Protein AF-A0A821QR97-F1 (afdb_monomer_lite)

Structure (mmCIF, N/CA/C/O backbone):
data_AF-A0A821QR97-F1
#
_entry.id   AF-A0A821QR97-F1
#
loop_
_atom_site.group_PDB
_atom_site.id
_atom_site.type_symbol
_atom_site.label_atom_id
_atom_site.label_alt_id
_atom_site.label_comp_id
_atom_site.label_asym_id
_atom_site.label_entity_id
_atom_site.label_seq_id
_atom_site.pdbx_PDB_ins_code
_atom_site.Cartn_x
_atom_site.Cartn_y
_atom_site.Cartn_z
_atom_site.occupancy
_atom_site.B_iso_or_equiv
_atom_site.auth_seq_id
_atom_site.auth_comp_id
_atom_site.auth_asym_id
_atom_site.auth_atom_id
_atom_site.pdbx_PDB_model_num
ATOM 1 N N . HIS A 1 1 ? -19.360 14.942 6.213 1.00 71.75 1 HIS A N 1
ATOM 2 C CA . HIS A 1 1 ? -18.805 13.680 5.671 1.00 71.75 1 HIS A CA 1
ATOM 3 C C . HIS A 1 1 ? -19.145 12.556 6.652 1.00 71.75 1 HIS A C 1
ATOM 5 O O . HIS A 1 1 ? -19.203 12.840 7.837 1.00 71.75 1 HIS A O 1
ATOM 11 N N . CYS A 1 2 ? -19.375 11.301 6.236 1.00 85.69 2 CYS A N 1
ATOM 12 C CA . CYS A 1 2 ? -19.723 10.219 7.185 1.00 85.69 2 CYS A CA 1
ATOM 13 C C . CYS A 1 2 ? -18.686 10.010 8.307 1.00 85.69 2 CYS A C 1
ATOM 15 O O . CYS A 1 2 ? -19.045 9.544 9.380 1.00 85.69 2 CYS A O 1
ATOM 17 N N . LEU A 1 3 ? -17.425 10.392 8.076 1.00 87.19 3 LEU A N 1
ATOM 18 C CA . LEU A 1 3 ? -16.362 10.366 9.087 1.00 87.19 3 LEU A CA 1
ATOM 19 C C . LEU A 1 3 ? -16.604 11.332 10.255 1.00 87.19 3 LEU A C 1
ATOM 21 O O . LEU A 1 3 ? -16.135 11.064 11.351 1.00 87.19 3 LEU A O 1
ATOM 25 N N . ASP A 1 4 ? -17.354 12.416 1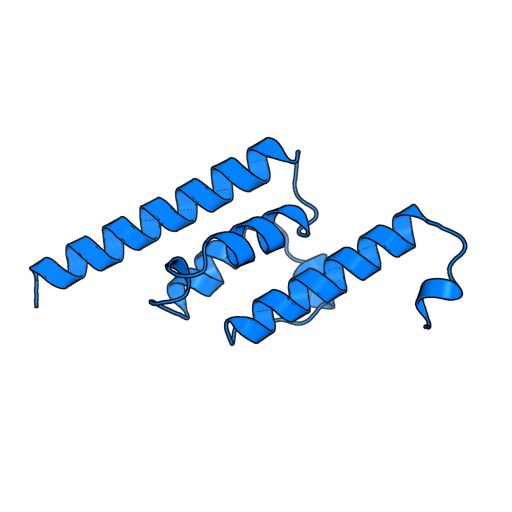0.041 1.00 88.00 4 ASP A N 1
ATOM 26 C CA . ASP A 1 4 ? -17.656 13.409 11.082 1.00 88.00 4 ASP A CA 1
ATOM 27 C C . ASP A 1 4 ? -18.687 12.887 12.101 1.00 88.00 4 ASP A C 1
ATOM 29 O O . ASP A 1 4 ? -18.954 13.539 13.102 1.00 88.00 4 ASP A O 1
ATOM 33 N N . LEU A 1 5 ? -19.284 11.718 11.832 1.00 91.62 5 LEU A N 1
ATOM 34 C CA . LEU A 1 5 ? -20.246 11.041 12.707 1.00 91.62 5 LEU A CA 1
ATOM 35 C C . LEU A 1 5 ? -19.570 10.059 13.680 1.00 91.62 5 LEU A C 1
ATOM 37 O O . LEU A 1 5 ? -20.259 9.343 14.401 1.00 91.62 5 LEU A O 1
ATOM 41 N N . ILE A 1 6 ? -18.239 9.962 13.649 1.00 90.94 6 ILE A N 1
ATOM 42 C CA . ILE A 1 6 ? -17.459 9.034 14.466 1.00 90.94 6 ILE A CA 1
ATOM 43 C C . ILE A 1 6 ? -16.774 9.826 15.583 1.00 90.94 6 ILE A C 1
ATOM 45 O O . ILE A 1 6 ? -15.910 10.657 15.312 1.00 90.94 6 ILE A O 1
ATOM 49 N N . ASP A 1 7 ? -17.109 9.517 16.836 1.00 92.81 7 ASP A N 1
ATOM 50 C CA . ASP A 1 7 ? -16.513 10.180 18.008 1.00 92.81 7 ASP A CA 1
ATOM 51 C C . ASP A 1 7 ? -15.086 9.687 18.319 1.00 92.81 7 ASP A C 1
ATOM 53 O O . ASP A 1 7 ? -14.288 10.385 18.949 1.00 92.81 7 ASP A O 1
ATOM 57 N N . ASP A 1 8 ? -14.732 8.486 17.857 1.00 94.94 8 ASP A N 1
ATOM 58 C CA . ASP A 1 8 ? -13.395 7.915 18.018 1.00 94.94 8 ASP A CA 1
ATOM 59 C C . ASP A 1 8 ? -12.414 8.511 16.991 1.00 94.94 8 ASP A C 1
ATOM 61 O O . ASP A 1 8 ? -12.355 8.106 15.826 1.00 94.94 8 ASP A O 1
ATOM 65 N N . GLN A 1 9 ? -11.588 9.457 17.446 1.00 91.00 9 GLN A N 1
ATOM 66 C CA . GLN A 1 9 ? -10.566 10.098 16.612 1.00 91.00 9 GLN A CA 1
ATOM 67 C C . GLN A 1 9 ? -9.534 9.114 16.043 1.00 91.00 9 GLN A C 1
ATOM 69 O O . GLN A 1 9 ? -9.028 9.328 14.938 1.00 91.00 9 GLN A O 1
ATOM 74 N N . TYR A 1 10 ? -9.209 8.040 16.766 1.00 89.31 10 TYR A N 1
ATOM 75 C CA . TYR A 1 10 ? -8.275 7.026 16.285 1.00 89.31 10 TYR A CA 1
ATOM 76 C C . TYR A 1 10 ? -8.884 6.244 15.119 1.00 89.31 10 TYR A C 1
ATOM 78 O O . TYR A 1 10 ? -8.229 6.045 14.090 1.00 89.31 10 TYR A O 1
ATOM 86 N N . LEU A 1 11 ? -10.162 5.875 15.236 1.00 91.56 11 LEU A N 1
ATOM 87 C CA . LEU A 1 11 ? -10.907 5.258 14.144 1.00 91.56 11 LEU A CA 1
ATOM 88 C C . LEU A 1 11 ? -10.9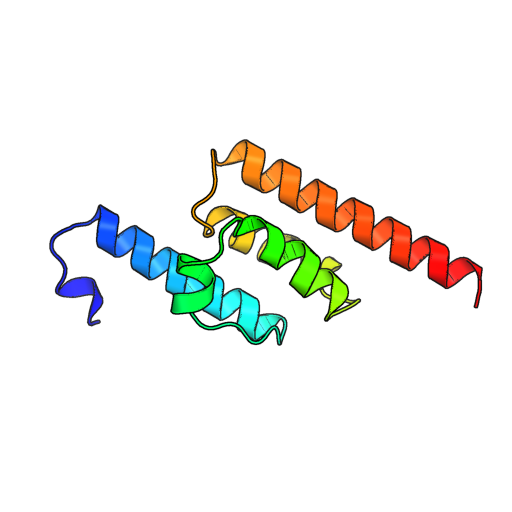98 6.196 12.932 1.00 91.56 11 LEU A C 1
ATOM 90 O O . LEU A 1 11 ? -10.710 5.766 11.818 1.00 91.56 11 LEU A O 1
ATOM 94 N N . VAL A 1 12 ? -11.294 7.485 13.133 1.00 93.94 12 VAL A N 1
ATOM 95 C CA . VAL A 1 12 ? -11.348 8.479 12.042 1.00 93.94 12 VAL A CA 1
ATOM 96 C C . VAL A 1 12 ? -10.027 8.559 11.276 1.00 93.94 12 VAL A C 1
ATOM 98 O O . VAL A 1 12 ? -10.025 8.552 10.042 1.00 93.94 12 VAL A O 1
ATOM 101 N N . VAL A 1 13 ? -8.892 8.611 11.981 1.00 92.75 13 VAL A N 1
ATOM 102 C CA . VAL A 1 13 ? -7.562 8.629 11.348 1.00 92.75 13 VAL A CA 1
ATOM 103 C C . VAL A 1 13 ? -7.324 7.353 10.546 1.00 92.75 13 VAL A C 1
ATOM 105 O O . VAL A 1 13 ? -6.814 7.416 9.428 1.00 92.75 13 VAL A O 1
ATOM 108 N N . ASN A 1 14 ? -7.715 6.200 11.082 1.00 92.00 14 ASN A N 1
ATOM 109 C CA . ASN A 1 14 ? -7.561 4.919 10.404 1.00 92.00 14 ASN A CA 1
ATOM 110 C C . ASN A 1 14 ? -8.411 4.813 9.137 1.00 92.00 14 ASN A C 1
ATOM 112 O O . ASN A 1 14 ? -7.894 4.395 8.101 1.00 92.00 14 ASN A O 1
ATOM 116 N N . GLU A 1 15 ? -9.672 5.237 9.188 1.00 93.25 15 GLU A N 1
ATOM 117 C CA . GLU A 1 15 ? -10.541 5.252 8.011 1.00 93.25 15 GLU A CA 1
ATOM 118 C C . GLU A 1 15 ? -10.033 6.239 6.959 1.00 93.25 15 GLU A C 1
ATOM 120 O O . GLU A 1 15 ? -9.989 5.909 5.775 1.00 93.25 15 GLU A O 1
ATOM 125 N N . ARG A 1 16 ? -9.556 7.420 7.376 1.00 94.31 16 ARG A N 1
ATOM 126 C CA . ARG A 1 16 ? -8.932 8.377 6.456 1.00 94.31 16 ARG A CA 1
ATOM 127 C C . ARG A 1 16 ? -7.683 7.788 5.801 1.00 94.31 16 ARG A C 1
ATOM 129 O O . A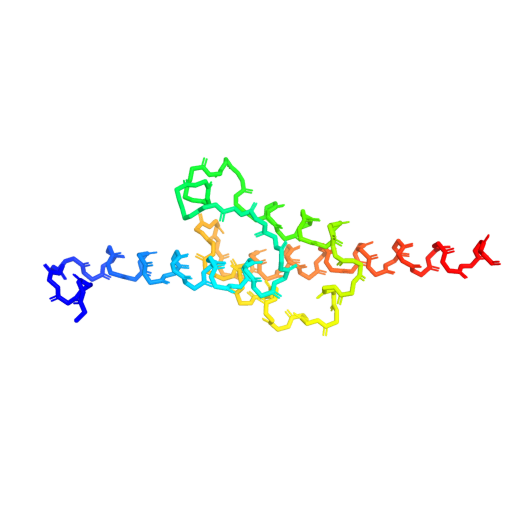RG A 1 16 ? -7.556 7.857 4.585 1.00 94.31 16 ARG A O 1
ATOM 136 N N . ASN A 1 17 ? -6.793 7.165 6.572 1.00 95.19 17 ASN A N 1
ATOM 137 C CA . ASN A 1 17 ? -5.606 6.499 6.029 1.00 95.19 17 ASN A CA 1
ATOM 138 C C . ASN A 1 17 ? -5.976 5.393 5.034 1.00 95.19 17 ASN A C 1
ATOM 140 O O . ASN A 1 17 ? -5.283 5.209 4.033 1.00 95.19 17 ASN A O 1
ATOM 144 N N . LEU A 1 18 ? -7.062 4.661 5.283 1.00 95.56 18 LEU A N 1
ATOM 145 C CA . LEU A 1 18 ? -7.523 3.618 4.377 1.00 95.56 18 LEU A CA 1
ATOM 146 C C . LEU A 1 18 ? -8.037 4.193 3.052 1.00 95.56 18 LEU A C 1
ATOM 148 O O . LEU A 1 18 ? -7.679 3.682 1.993 1.00 95.56 18 LEU A O 1
ATOM 152 N N . ILE A 1 19 ? -8.815 5.277 3.112 1.00 95.31 19 ILE A N 1
ATOM 153 C CA . ILE A 1 19 ? -9.281 6.015 1.930 1.00 95.31 19 ILE A CA 1
ATOM 154 C C . ILE A 1 19 ? -8.086 6.548 1.132 1.00 95.31 19 ILE A C 1
ATOM 156 O O . ILE A 1 19 ? -8.014 6.339 -0.075 1.00 95.31 19 ILE A O 1
ATOM 160 N N . GLU 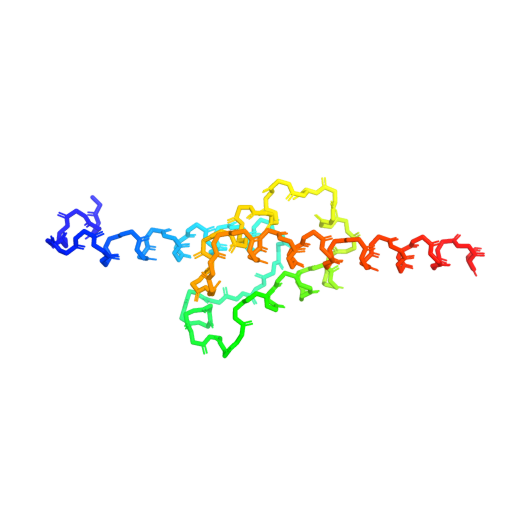A 1 20 ? -7.106 7.168 1.793 1.00 96.75 20 GLU A N 1
ATOM 161 C CA . GLU A 1 20 ? -5.910 7.672 1.108 1.00 96.75 20 GLU A CA 1
ATOM 162 C C . GLU A 1 20 ? -5.058 6.547 0.505 1.00 96.75 20 GLU A C 1
ATOM 164 O O . GLU A 1 20 ? -4.527 6.684 -0.598 1.00 96.75 20 GLU A O 1
ATOM 169 N N . SER A 1 21 ? -4.961 5.402 1.186 1.00 97.19 21 SER A N 1
ATOM 170 C CA . SER A 1 21 ? -4.284 4.218 0.645 1.00 97.19 21 SER A CA 1
ATOM 171 C C . SER A 1 21 ? -4.962 3.733 -0.636 1.00 97.19 21 SER A C 1
ATOM 173 O O . SER A 1 21 ? -4.275 3.469 -1.624 1.00 97.19 21 SER A O 1
ATOM 175 N N . GLN A 1 22 ? -6.297 3.668 -0.639 1.00 96.81 22 GLN A N 1
ATOM 176 C CA . GLN A 1 22 ? -7.087 3.301 -1.812 1.00 96.81 22 GLN A CA 1
ATOM 177 C C . GLN A 1 22 ? -6.869 4.285 -2.966 1.00 96.81 22 GLN A C 1
ATOM 179 O O . GLN A 1 22 ? -6.508 3.866 -4.062 1.00 96.81 22 GLN A O 1
ATOM 184 N N . ASN A 1 23 ? -6.977 5.591 -2.701 1.00 97.12 23 ASN A N 1
ATOM 185 C CA . ASN A 1 23 ? -6.780 6.641 -3.704 1.00 97.12 23 ASN A CA 1
ATOM 186 C C . ASN A 1 23 ? -5.403 6.549 -4.383 1.00 97.12 23 ASN A C 1
ATOM 188 O O . ASN A 1 23 ? -5.262 6.816 -5.580 1.00 97.12 23 ASN A O 1
ATOM 192 N N . ILE A 1 24 ? -4.358 6.190 -3.628 1.00 97.88 24 ILE A N 1
ATOM 193 C CA . ILE A 1 24 ? -3.020 6.000 -4.197 1.00 97.88 24 ILE A CA 1
ATOM 194 C C . ILE A 1 24 ? -2.943 4.706 -5.017 1.00 97.88 24 ILE A C 1
ATOM 196 O O . ILE A 1 24 ? -2.332 4.724 -6.085 1.00 97.88 24 ILE A O 1
ATOM 200 N N . CYS A 1 25 ? -3.555 3.608 -4.567 1.00 97.25 25 CYS A N 1
ATOM 201 C CA . CYS A 1 25 ? -3.621 2.372 -5.355 1.00 97.25 25 CYS A CA 1
ATOM 202 C C . CYS A 1 25 ? -4.330 2.609 -6.700 1.00 97.25 25 CYS A C 1
ATOM 204 O O . CYS A 1 25 ? -3.791 2.245 -7.747 1.00 97.25 25 CYS A O 1
ATOM 206 N N . ASP A 1 26 ? -5.457 3.325 -6.682 1.00 96.81 26 ASP A N 1
ATOM 207 C CA . ASP A 1 26 ? -6.222 3.692 -7.878 1.00 96.81 26 ASP A CA 1
ATOM 208 C C . ASP A 1 26 ? -5.406 4.576 -8.829 1.00 96.81 26 ASP A C 1
ATOM 210 O O . ASP A 1 26 ? -5.413 4.359 -10.041 1.00 96.81 26 ASP A O 1
ATOM 214 N N . PHE A 1 27 ? -4.631 5.529 -8.293 1.00 96.94 27 PHE A N 1
ATOM 215 C CA . PHE A 1 27 ? -3.717 6.355 -9.088 1.00 96.94 27 PHE A CA 1
ATOM 216 C C . PHE A 1 27 ? -2.688 5.526 -9.870 1.00 96.94 27 PHE A C 1
ATOM 218 O O . PHE A 1 27 ? -2.301 5.912 -10.971 1.00 96.94 27 PHE A O 1
ATOM 225 N N . PHE A 1 28 ? -2.232 4.400 -9.317 1.00 97.12 28 PHE A N 1
ATOM 226 C CA . PHE A 1 28 ? -1.313 3.491 -10.004 1.00 97.12 28 PHE A CA 1
ATOM 227 C C . PHE A 1 28 ? -2.020 2.427 -10.854 1.00 97.12 28 PHE A C 1
ATOM 229 O O . PHE A 1 28 ? -1.334 1.579 -11.429 1.00 97.12 28 PHE A O 1
ATOM 236 N N . HIS A 1 29 ? -3.352 2.480 -10.955 1.00 95.88 29 HIS A N 1
ATOM 237 C CA . HIS A 1 29 ? -4.198 1.471 -11.596 1.00 95.88 29 HIS A CA 1
ATOM 238 C C . HIS A 1 29 ? -4.063 0.072 -10.972 1.00 95.88 29 HIS A C 1
ATOM 240 O O . HIS A 1 29 ? -4.239 -0.942 -11.646 1.00 95.88 29 HIS A O 1
ATOM 246 N N . TYR A 1 30 ? -3.754 0.009 -9.674 1.00 96.62 30 TYR A N 1
ATOM 247 C CA . TYR A 1 30 ? -3.691 -1.239 -8.925 1.00 96.62 30 TYR A CA 1
ATOM 248 C C . TYR A 1 30 ? -5.044 -1.518 -8.269 1.00 96.62 30 TYR A C 1
ATOM 250 O O . TYR A 1 30 ? -5.422 -0.860 -7.300 1.00 96.62 30 TYR A O 1
ATOM 258 N N . SER A 1 31 ? -5.779 -2.489 -8.817 1.00 94.94 31 SER A N 1
ATOM 259 C CA . SER A 1 31 ? -7.104 -2.859 -8.320 1.00 94.94 31 SER A CA 1
ATOM 260 C C . SER A 1 31 ? -6.992 -3.625 -7.002 1.00 94.94 31 SER A C 1
ATOM 262 O O . SER A 1 31 ? -6.530 -4.763 -6.957 1.00 94.94 31 SER A O 1
ATOM 264 N N . ILE A 1 32 ? -7.409 -2.972 -5.926 1.00 94.81 32 ILE A N 1
ATOM 265 C CA . ILE A 1 32 ? -7.557 -3.534 -4.585 1.00 94.81 32 ILE A CA 1
ATOM 266 C C . ILE A 1 32 ? -8.692 -2.777 -3.906 1.00 94.81 32 ILE A C 1
ATOM 268 O O . ILE A 1 32 ? -8.918 -1.618 -4.227 1.00 94.81 32 ILE A O 1
ATOM 272 N N . THR A 1 33 ? -9.433 -3.405 -3.005 1.00 95.50 33 THR A N 1
ATOM 273 C CA . THR A 1 33 ? -10.493 -2.740 -2.241 1.00 95.50 33 THR A CA 1
ATOM 274 C C . THR A 1 33 ? -9.988 -2.269 -0.874 1.00 95.50 33 THR A C 1
ATOM 276 O O . THR A 1 33 ? -9.067 -2.871 -0.309 1.00 95.50 33 THR A O 1
ATOM 279 N N . PRO A 1 34 ? -10.652 -1.284 -0.238 1.00 94.44 34 PRO A N 1
ATOM 280 C CA . PRO A 1 34 ? -10.320 -0.880 1.129 1.00 94.44 34 PRO A CA 1
ATOM 281 C C . PRO A 1 34 ? -10.337 -2.054 2.120 1.00 94.44 34 PRO A C 1
ATOM 283 O O . PRO A 1 34 ? -9.497 -2.151 3.016 1.00 94.44 34 PRO A O 1
ATOM 286 N N . LEU A 1 35 ? -11.273 -2.994 1.951 1.00 94.62 35 LEU A N 1
ATOM 287 C CA . LEU A 1 35 ? -11.369 -4.166 2.818 1.00 94.62 35 LEU A CA 1
ATOM 288 C C . LEU A 1 35 ? -10.171 -5.109 2.645 1.00 94.62 35 LEU A C 1
ATOM 290 O O . LEU A 1 35 ? -9.672 -5.642 3.637 1.00 94.62 35 LEU A O 1
ATOM 294 N N . GLU A 1 36 ? -9.696 -5.294 1.414 1.00 95.56 36 GLU A N 1
ATOM 295 C CA . GLU A 1 36 ? -8.501 -6.090 1.120 1.00 95.56 36 GLU A CA 1
ATOM 296 C C . GLU A 1 36 ? -7.233 -5.427 1.654 1.00 95.56 36 GLU A C 1
ATOM 298 O O . GLU A 1 36 ? -6.418 -6.122 2.253 1.00 95.56 36 GLU A O 1
ATOM 303 N N . ILE A 1 37 ? -7.093 -4.098 1.544 1.00 95.06 37 ILE A N 1
ATOM 304 C CA . ILE A 1 37 ? -5.972 -3.362 2.157 1.00 95.06 37 ILE A CA 1
ATOM 305 C C . ILE A 1 37 ? -5.950 -3.603 3.673 1.00 95.06 37 ILE A C 1
ATOM 307 O O . ILE A 1 37 ? 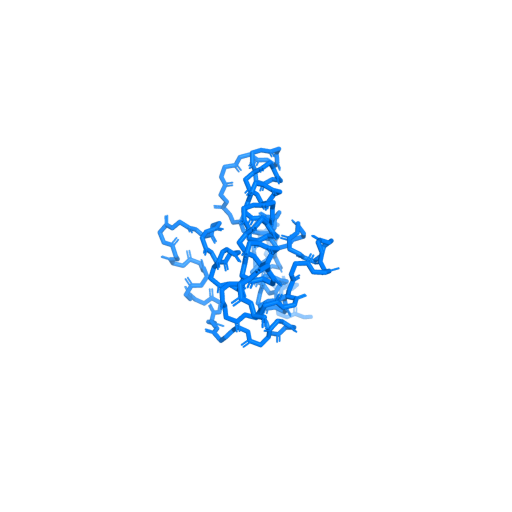-4.913 -3.971 4.228 1.00 95.06 37 ILE A O 1
ATOM 311 N N . ARG A 1 38 ? -7.098 -3.435 4.346 1.00 93.88 38 ARG A N 1
ATOM 312 C CA . ARG A 1 38 ? -7.220 -3.610 5.804 1.00 93.88 38 ARG A CA 1
ATOM 313 C C . ARG A 1 38 ? -6.907 -5.039 6.249 1.00 93.88 38 ARG A C 1
ATOM 315 O O . ARG A 1 38 ? -6.298 -5.233 7.296 1.00 93.88 38 ARG A O 1
ATOM 322 N N . ARG A 1 39 ? -7.359 -6.038 5.487 1.00 94.31 39 ARG A N 1
ATOM 323 C CA . ARG A 1 39 ? -7.182 -7.464 5.812 1.00 94.31 39 ARG A CA 1
ATOM 324 C C . ARG A 1 39 ? -5.866 -8.045 5.304 1.00 94.31 39 ARG A C 1
ATOM 326 O O . ARG A 1 39 ? -5.593 -9.217 5.557 1.00 94.31 39 ARG A O 1
ATOM 333 N N . HIS A 1 40 ? -5.063 -7.263 4.588 1.00 94.44 40 HIS A N 1
ATOM 334 C CA . HIS A 1 40 ? -3.822 -7.755 4.020 1.00 94.44 40 HIS A CA 1
ATOM 335 C C . HIS A 1 40 ? -2.880 -8.211 5.151 1.00 94.44 40 HIS A C 1
ATOM 337 O O . HIS A 1 40 ? -2.603 -7.428 6.058 1.00 94.44 40 HIS A O 1
ATOM 343 N N . PRO A 1 41 ? -2.335 -9.442 5.121 1.00 91.38 41 PRO A N 1
ATOM 344 C CA . PRO A 1 41 ? -1.508 -9.964 6.217 1.00 91.38 41 PRO A CA 1
ATOM 345 C C . PRO A 1 41 ? -0.179 -9.211 6.359 1.00 91.38 41 PRO A C 1
ATOM 347 O O . PRO A 1 41 ? 0.418 -9.161 7.430 1.00 91.38 41 PRO A O 1
ATOM 350 N N . ASN A 1 42 ? 0.296 -8.615 5.263 1.00 92.00 42 ASN A N 1
ATOM 351 C CA . ASN A 1 42 ? 1.481 -7.765 5.250 1.00 92.00 42 ASN A CA 1
ATOM 352 C C . ASN A 1 42 ? 1.274 -6.549 4.329 1.00 92.00 42 ASN A C 1
ATOM 354 O O . ASN A 1 42 ? 1.707 -6.590 3.178 1.00 92.00 42 ASN A O 1
ATOM 358 N N . PRO A 1 43 ? 0.543 -5.509 4.765 1.00 93.31 43 PRO A N 1
ATOM 359 C CA . PRO A 1 43 ? 0.086 -4.427 3.889 1.00 93.31 43 PRO A CA 1
ATOM 360 C C . PRO A 1 43 ? 1.210 -3.717 3.120 1.00 93.31 43 PRO A C 1
ATOM 362 O O . PRO A 1 43 ? 1.009 -3.322 1.977 1.00 93.31 43 PRO A O 1
ATOM 365 N N . ILE A 1 44 ? 2.432 -3.637 3.669 1.00 94.56 44 ILE A N 1
ATOM 366 C CA . ILE A 1 44 ? 3.578 -3.024 2.967 1.00 94.56 44 ILE A CA 1
ATOM 367 C C . ILE A 1 44 ? 3.939 -3.752 1.655 1.00 94.56 44 ILE A C 1
ATOM 369 O O . ILE A 1 44 ? 4.583 -3.169 0.786 1.00 94.56 44 ILE A O 1
ATOM 373 N N . LYS A 1 45 ? 3.494 -5.006 1.466 1.00 95.31 45 LYS A N 1
ATOM 374 C CA . LYS A 1 45 ? 3.665 -5.770 0.218 1.00 95.31 45 LYS A CA 1
ATOM 375 C C . LYS A 1 45 ? 2.784 -5.289 -0.940 1.00 95.31 45 LYS A C 1
ATOM 377 O O . LYS A 1 45 ? 3.036 -5.690 -2.071 1.00 95.31 45 LYS A O 1
ATOM 382 N N . ILE A 1 46 ? 1.841 -4.381 -0.699 1.00 96.62 46 ILE A N 1
ATOM 383 C CA . ILE A 1 46 ? 1.088 -3.710 -1.767 1.00 96.62 46 ILE A CA 1
ATOM 384 C C . ILE A 1 46 ? 2.028 -2.864 -2.645 1.00 96.62 46 ILE A C 1
ATOM 386 O O . ILE A 1 46 ? 1.869 -2.822 -3.859 1.00 96.62 46 ILE A O 1
ATOM 390 N N . ILE A 1 47 ? 3.070 -2.259 -2.067 1.00 96.88 47 ILE A N 1
ATOM 391 C CA . ILE A 1 47 ? 4.045 -1.434 -2.803 1.00 96.88 47 ILE A CA 1
ATOM 392 C C . ILE A 1 47 ? 4.789 -2.227 -3.892 1.00 96.88 47 ILE A C 1
ATOM 394 O O . ILE A 1 47 ? 4.756 -1.808 -5.048 1.00 96.88 47 ILE A O 1
ATOM 398 N N . PRO A 1 48 ? 5.446 -3.367 -3.595 1.00 96.38 48 PRO A N 1
ATOM 399 C CA . PRO A 1 48 ? 6.076 -4.162 -4.641 1.00 96.38 48 PRO A CA 1
ATOM 400 C C . PRO A 1 48 ? 5.059 -4.752 -5.625 1.00 96.38 48 PRO A C 1
ATOM 402 O O . PRO A 1 48 ? 5.403 -4.915 -6.791 1.00 96.38 48 PRO A O 1
ATOM 405 N N . ALA A 1 49 ? 3.816 -5.030 -5.210 1.00 96.38 49 ALA A N 1
ATOM 406 C CA . ALA A 1 49 ? 2.766 -5.445 -6.142 1.00 96.38 49 ALA A CA 1
ATOM 407 C C . ALA A 1 49 ? 2.455 -4.342 -7.172 1.00 96.38 49 ALA A C 1
ATOM 409 O O . ALA A 1 49 ? 2.469 -4.624 -8.368 1.00 96.38 49 ALA A O 1
ATOM 410 N N . ILE A 1 50 ? 2.306 -3.089 -6.721 1.00 97.06 50 ILE A N 1
ATOM 411 C CA . ILE A 1 50 ? 2.139 -1.906 -7.584 1.00 97.06 50 ILE A CA 1
ATOM 412 C C . ILE A 1 50 ? 3.321 -1.744 -8.544 1.00 97.06 50 ILE A C 1
ATOM 414 O O . ILE A 1 50 ? 3.124 -1.557 -9.744 1.00 97.06 50 ILE A O 1
ATOM 418 N N . LEU A 1 51 ? 4.553 -1.812 -8.028 1.00 95.88 51 LEU A N 1
ATOM 419 C CA . LEU A 1 51 ? 5.766 -1.673 -8.839 1.00 95.88 51 LEU A CA 1
ATOM 420 C C . LEU A 1 51 ? 5.840 -2.755 -9.926 1.00 95.88 51 LEU A C 1
ATOM 422 O O . LEU A 1 51 ? 6.181 -2.466 -11.067 1.00 95.88 51 LEU A O 1
ATOM 426 N N . ASN A 1 52 ? 5.473 -3.996 -9.601 1.00 93.88 52 ASN A N 1
ATOM 427 C CA . ASN A 1 52 ? 5.478 -5.093 -10.567 1.00 93.88 52 ASN A CA 1
ATOM 428 C C . ASN A 1 52 ? 4.357 -4.976 -11.613 1.00 93.88 52 ASN A C 1
ATOM 430 O O . ASN A 1 52 ? 4.566 -5.369 -12.756 1.00 93.88 52 ASN A O 1
ATOM 434 N N . SER A 1 53 ? 3.182 -4.451 -11.247 1.00 93.44 53 SER A N 1
ATOM 435 C CA . SER A 1 53 ? 2.071 -4.256 -12.188 1.00 93.44 53 SER A CA 1
ATOM 436 C C . SER A 1 53 ? 2.229 -3.011 -13.063 1.00 93.44 53 SER A C 1
ATOM 438 O O . SER A 1 53 ? 1.644 -2.940 -14.139 1.00 93.44 53 SER A O 1
ATOM 440 N N . ASN A 1 54 ? 2.999 -2.019 -12.608 1.00 92.12 54 ASN A N 1
ATOM 441 C CA . ASN A 1 54 ? 3.222 -0.760 -13.308 1.00 92.12 54 ASN A CA 1
ATOM 442 C C . ASN A 1 54 ? 4.725 -0.407 -13.313 1.00 92.12 54 ASN A C 1
ATOM 444 O O . ASN A 1 54 ? 5.209 0.224 -12.368 1.00 92.12 54 ASN A O 1
ATOM 448 N N . PRO A 1 55 ? 5.455 -0.729 -14.402 1.00 86.31 55 PRO A N 1
ATOM 449 C CA . PRO A 1 55 ? 6.902 -0.512 -14.512 1.00 86.31 55 PRO A CA 1
ATOM 450 C C . PRO A 1 55 ? 7.356 0.944 -14.373 1.00 86.31 55 PRO A C 1
ATOM 452 O O . PRO A 1 55 ? 8.541 1.206 -14.218 1.00 86.31 55 PRO A O 1
ATOM 455 N N . GLN A 1 56 ? 6.441 1.913 -14.468 1.00 90.56 56 GLN A N 1
ATOM 456 C CA . GLN A 1 56 ? 6.746 3.339 -14.343 1.00 90.56 56 GLN A CA 1
ATOM 457 C C . GLN A 1 56 ? 6.375 3.901 -12.963 1.00 90.56 56 GLN A C 1
ATOM 459 O O . GLN A 1 56 ? 6.677 5.060 -12.676 1.00 90.56 56 GLN A O 1
ATOM 464 N N . ALA A 1 57 ? 5.757 3.103 -12.082 1.00 93.88 57 ALA A N 1
ATOM 465 C CA . ALA A 1 57 ? 5.298 3.556 -10.769 1.00 93.88 57 ALA A CA 1
ATOM 466 C C . ALA A 1 57 ? 6.438 4.092 -9.889 1.00 93.88 57 ALA A C 1
ATOM 468 O O . ALA A 1 57 ? 6.230 5.044 -9.133 1.00 93.88 57 ALA A O 1
ATOM 469 N N . TYR A 1 58 ? 7.656 3.555 -10.039 1.00 93.56 58 TYR A N 1
ATOM 470 C CA . TYR A 1 58 ? 8.839 4.009 -9.299 1.00 93.56 58 TYR A CA 1
ATOM 471 C C . TYR A 1 58 ? 9.161 5.494 -9.524 1.00 93.56 58 TYR A C 1
ATOM 473 O O . TYR A 1 58 ? 9.763 6.122 -8.658 1.00 93.56 58 TYR A O 1
ATOM 481 N N . LYS A 1 59 ? 8.735 6.087 -10.651 1.00 93.81 59 LYS A N 1
ATOM 482 C CA . LYS A 1 59 ? 8.931 7.518 -10.934 1.00 93.81 59 LYS A CA 1
ATOM 483 C C . LYS A 1 59 ? 8.159 8.421 -9.973 1.00 93.81 59 LYS A C 1
ATOM 485 O O . LYS A 1 59 ? 8.502 9.591 -9.834 1.00 93.81 59 LYS A O 1
ATOM 490 N N . ASN A 1 60 ? 7.128 7.900 -9.304 1.00 96.44 60 ASN A N 1
ATOM 491 C CA . ASN A 1 60 ? 6.313 8.642 -8.346 1.00 96.44 60 ASN A CA 1
ATOM 492 C C . ASN A 1 60 ? 6.597 8.198 -6.899 1.00 96.44 60 ASN A C 1
ATOM 494 O O . ASN A 1 60 ? 5.702 7.819 -6.140 1.00 96.44 60 ASN A O 1
ATOM 498 N N . THR A 1 61 ? 7.878 8.254 -6.521 1.00 95.38 61 THR A N 1
ATOM 499 C CA . THR A 1 61 ? 8.404 7.868 -5.201 1.00 95.38 61 THR A CA 1
ATOM 500 C C . THR A 1 61 ? 7.642 8.511 -4.046 1.00 95.38 61 THR A C 1
ATOM 502 O O . THR A 1 61 ? 7.375 7.854 -3.043 1.00 95.38 61 THR A O 1
ATOM 505 N N . SER A 1 62 ? 7.253 9.783 -4.173 1.00 96.12 62 SER A N 1
ATOM 506 C CA . SER A 1 62 ? 6.530 10.499 -3.116 1.00 96.12 62 SER A CA 1
ATOM 507 C C . SER A 1 62 ? 5.181 9.851 -2.801 1.00 96.12 62 SER A C 1
ATOM 509 O O . SER A 1 62 ? 4.874 9.651 -1.628 1.00 96.12 62 SER A O 1
ATOM 511 N N . LYS A 1 63 ? 4.405 9.444 -3.816 1.00 97.00 63 LYS A N 1
ATOM 512 C CA . LYS A 1 63 ? 3.136 8.729 -3.617 1.00 97.00 63 LYS A CA 1
ATOM 513 C C . LYS A 1 63 ? 3.333 7.342 -3.016 1.00 97.00 63 LYS A C 1
ATOM 515 O O . LYS A 1 63 ? 2.572 6.969 -2.129 1.00 97.00 63 LYS A O 1
ATOM 520 N N . LEU A 1 64 ? 4.360 6.605 -3.438 1.00 97.38 64 LEU A N 1
ATOM 521 C CA . LEU A 1 64 ? 4.679 5.295 -2.855 1.00 97.38 64 LEU A CA 1
ATOM 522 C C . LEU A 1 64 ? 5.082 5.413 -1.376 1.00 97.38 64 LEU A C 1
ATOM 524 O O . LEU A 1 64 ? 4.633 4.623 -0.546 1.00 97.38 64 LEU A O 1
ATOM 528 N N . ILE A 1 65 ? 5.856 6.444 -1.023 1.00 96.44 65 ILE A N 1
ATOM 529 C CA . ILE A 1 65 ? 6.189 6.751 0.373 1.00 96.44 65 ILE A CA 1
ATOM 530 C C . ILE A 1 65 ? 4.932 7.144 1.154 1.00 96.44 65 ILE A C 1
ATOM 532 O O . ILE A 1 65 ? 4.738 6.660 2.263 1.00 96.44 65 ILE A O 1
ATOM 536 N N . SER A 1 66 ? 4.059 7.993 0.608 1.00 96.94 66 SER A N 1
ATOM 537 C CA . SER A 1 66 ? 2.799 8.344 1.276 1.00 96.94 66 SER A CA 1
ATOM 538 C C . SER A 1 66 ? 1.931 7.111 1.528 1.00 96.94 66 SER A C 1
ATOM 540 O O . SER A 1 66 ? 1.453 6.928 2.645 1.00 96.94 66 SER A O 1
ATOM 542 N N . LEU A 1 67 ? 1.808 6.217 0.542 1.00 97.31 67 LEU A N 1
ATOM 543 C CA . LEU A 1 67 ? 1.110 4.944 0.708 1.00 97.31 67 LEU A CA 1
ATOM 544 C C . LEU A 1 67 ? 1.714 4.130 1.857 1.00 97.31 67 LEU A C 1
ATOM 546 O O . LEU A 1 67 ? 0.980 3.686 2.734 1.00 97.31 67 LEU A O 1
ATOM 550 N N . SER A 1 68 ? 3.043 3.995 1.919 1.00 96.25 68 SER A N 1
ATOM 551 C CA . SER A 1 68 ? 3.703 3.257 3.005 1.00 96.25 68 SER A CA 1
ATOM 552 C C . SER A 1 68 ? 3.355 3.805 4.389 1.00 96.25 68 SER A C 1
ATOM 554 O O . SER A 1 68 ? 3.185 3.031 5.331 1.00 96.25 68 SER A O 1
ATOM 556 N N . LEU A 1 69 ? 3.202 5.126 4.507 1.00 95.12 69 LEU A N 1
ATOM 557 C CA . LEU A 1 69 ? 2.849 5.801 5.752 1.00 95.12 69 LEU A CA 1
ATOM 558 C C . LEU A 1 69 ? 1.403 5.536 6.177 1.00 95.12 69 LEU A C 1
ATOM 560 O O . LEU A 1 69 ? 1.168 5.346 7.376 1.00 95.12 69 LEU A O 1
ATOM 564 N N . TYR A 1 70 ? 0.474 5.492 5.221 1.00 95.69 70 TYR A N 1
ATOM 565 C CA . TYR A 1 70 ? -0.944 5.233 5.472 1.00 95.69 70 TYR A CA 1
ATOM 566 C C . TYR A 1 70 ? -1.242 3.767 5.807 1.00 95.69 70 TYR A C 1
ATOM 568 O O . TYR A 1 70 ? -2.139 3.488 6.603 1.00 95.69 70 TYR A O 1
ATOM 576 N N . LEU A 1 71 ? -0.453 2.828 5.283 1.00 93.62 71 LEU A N 1
ATOM 577 C CA . LEU A 1 71 ? -0.586 1.410 5.608 1.00 93.62 71 LEU A CA 1
ATOM 578 C C . LEU A 1 71 ? -0.292 1.156 7.094 1.00 93.62 71 LEU A C 1
ATOM 580 O O . LEU A 1 71 ? 0.712 1.615 7.638 1.00 93.62 71 LEU A O 1
ATOM 584 N N . GLN A 1 72 ? -1.151 0.401 7.776 1.00 81.31 72 GLN A N 1
ATOM 585 C CA . GLN A 1 72 ? -1.048 0.144 9.219 1.00 81.31 72 GLN A CA 1
ATOM 586 C C . GLN A 1 72 ? 0.004 -0.932 9.558 1.00 81.31 72 GLN A C 1
ATOM 588 O O . GLN A 1 72 ? -0.330 -2.022 10.010 1.00 81.31 72 GLN A O 1
ATOM 593 N N . THR A 1 73 ? 1.295 -0.656 9.331 1.00 78.50 73 THR A N 1
ATOM 594 C CA . THR A 1 73 ? 2.375 -1.642 9.563 1.00 78.50 73 THR A CA 1
ATOM 595 C C . THR A 1 73 ? 3.599 -1.078 10.281 1.00 78.50 73 THR A C 1
ATOM 597 O O . THR A 1 73 ? 4.347 -0.316 9.681 1.00 78.50 73 THR A O 1
ATOM 600 N N . GLY A 1 74 ? 3.892 -1.506 11.509 1.00 79.62 74 GLY A N 1
ATOM 601 C CA . GLY A 1 74 ? 5.132 -1.110 12.198 1.00 79.62 74 GLY A CA 1
ATOM 602 C C . GLY A 1 74 ? 5.280 0.406 12.409 1.00 79.62 74 GLY A C 1
ATOM 603 O O . GLY A 1 74 ? 4.306 1.161 12.331 1.00 79.62 74 GLY A O 1
ATOM 604 N N . ASN A 1 75 ? 6.503 0.861 12.702 1.00 88.94 75 ASN A N 1
ATOM 605 C CA . ASN A 1 75 ? 6.784 2.274 12.966 1.00 88.94 75 ASN A CA 1
ATOM 606 C C . ASN A 1 75 ? 6.955 3.091 11.660 1.00 88.94 75 ASN A C 1
ATOM 608 O O . ASN A 1 75 ? 7.105 2.549 10.565 1.00 88.94 75 ASN A O 1
ATOM 612 N N . LYS A 1 76 ? 6.930 4.426 11.770 1.00 87.19 76 LYS A N 1
ATOM 613 C CA . LYS A 1 76 ? 6.988 5.343 10.618 1.00 87.19 76 LYS A CA 1
ATOM 614 C C . LYS A 1 76 ? 8.287 5.240 9.807 1.00 87.19 76 LYS A C 1
ATOM 616 O O . LYS A 1 76 ? 8.242 5.390 8.587 1.00 87.19 76 LYS A O 1
ATOM 621 N N . GLN A 1 77 ? 9.418 5.045 10.478 1.00 88.75 77 GLN A N 1
ATOM 622 C CA . GLN A 1 77 ? 10.735 5.015 9.846 1.00 88.75 77 GLN A CA 1
ATOM 623 C C . GLN A 1 77 ? 10.922 3.709 9.067 1.00 88.75 77 GLN A C 1
ATOM 625 O O . GLN A 1 77 ? 11.186 3.750 7.868 1.00 88.75 77 GLN A O 1
ATOM 630 N N . ASP A 1 78 ? 10.607 2.573 9.689 1.00 90.25 78 ASP A N 1
ATOM 631 C CA . ASP A 1 78 ? 10.673 1.245 9.075 1.00 90.25 78 ASP A CA 1
ATOM 632 C C . ASP A 1 78 ? 9.826 1.162 7.796 1.00 90.25 78 ASP A C 1
ATOM 634 O O . ASP A 1 78 ? 10.238 0.558 6.804 1.00 90.25 78 ASP A O 1
ATOM 638 N N . LYS A 1 79 ? 8.635 1.782 7.793 1.00 89.94 79 LYS A N 1
ATOM 639 C CA . LYS A 1 79 ? 7.757 1.864 6.610 1.00 89.94 79 LYS A CA 1
ATOM 640 C C . LYS A 1 79 ? 8.442 2.566 5.441 1.00 89.94 79 LYS A C 1
ATOM 642 O O . LYS A 1 79 ? 8.387 2.080 4.309 1.00 89.94 79 LYS A O 1
ATOM 647 N N . LYS A 1 80 ? 9.076 3.710 5.710 1.00 92.06 80 LYS A N 1
ATOM 648 C CA . LYS A 1 80 ? 9.792 4.486 4.693 1.00 92.06 80 LYS A CA 1
ATOM 649 C C . LYS A 1 80 ? 10.990 3.715 4.168 1.00 92.06 80 LYS A C 1
ATOM 651 O O . LYS A 1 80 ? 11.130 3.604 2.954 1.00 92.06 80 LYS A O 1
ATOM 656 N N . ASP A 1 81 ? 11.788 3.141 5.059 1.00 92.81 81 ASP A N 1
ATOM 657 C CA . ASP A 1 81 ? 13.007 2.426 4.687 1.00 92.81 81 ASP A CA 1
ATOM 658 C C . ASP A 1 81 ? 12.683 1.185 3.847 1.00 92.81 81 ASP A C 1
ATOM 660 O O . ASP A 1 81 ? 13.279 0.976 2.791 1.00 92.81 81 ASP A O 1
ATOM 664 N N . ARG A 1 82 ? 11.650 0.419 4.224 1.00 94.25 82 ARG A N 1
ATOM 665 C CA . ARG A 1 82 ? 11.160 -0.713 3.418 1.00 94.25 82 ARG A CA 1
ATOM 666 C C . ARG A 1 82 ? 10.618 -0.281 2.060 1.00 94.25 82 ARG A C 1
ATOM 668 O O . ARG A 1 82 ? 10.880 -0.945 1.063 1.00 94.25 82 ARG A O 1
ATOM 675 N N . CYS A 1 83 ? 9.863 0.816 2.008 1.00 95.69 83 CYS A N 1
ATOM 676 C CA . CYS A 1 83 ? 9.366 1.364 0.748 1.00 95.69 83 CYS A CA 1
ATOM 677 C C . CYS A 1 83 ? 10.521 1.761 -0.179 1.00 95.69 83 CYS A C 1
ATOM 679 O O . CYS A 1 83 ? 10.520 1.395 -1.35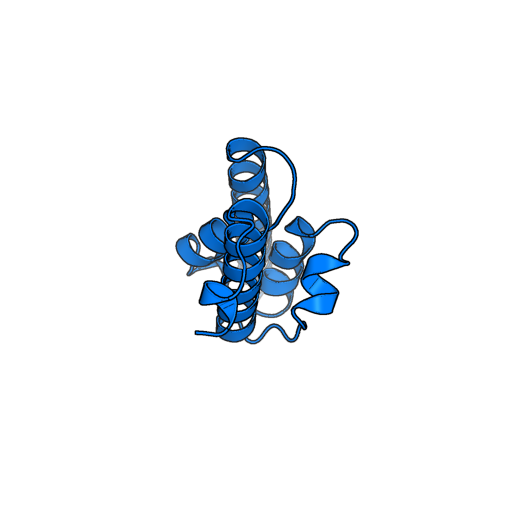1 1.00 95.69 83 CYS A O 1
ATOM 681 N N . MET A 1 84 ? 11.512 2.482 0.347 1.00 95.75 84 MET A N 1
ATOM 682 C CA . MET A 1 84 ? 12.696 2.896 -0.405 1.00 95.75 84 MET A CA 1
ATOM 683 C C . MET A 1 84 ? 13.488 1.694 -0.912 1.00 95.75 84 MET A C 1
ATOM 685 O O . MET A 1 84 ? 13.909 1.695 -2.067 1.00 95.75 84 MET A O 1
ATOM 689 N N . LEU A 1 85 ? 13.627 0.649 -0.091 1.00 96.31 85 LEU A N 1
ATOM 690 C CA . LEU A 1 85 ? 14.264 -0.598 -0.501 1.00 96.31 85 LEU A CA 1
ATOM 691 C C . LEU A 1 85 ? 13.524 -1.247 -1.680 1.00 96.31 85 LEU A C 1
ATOM 693 O O . LEU A 1 85 ? 14.160 -1.568 -2.678 1.00 96.31 85 LEU A O 1
ATOM 697 N N . TYR A 1 86 ? 12.192 -1.364 -1.627 1.00 96.19 86 TYR A N 1
ATOM 698 C CA . TYR A 1 86 ? 11.416 -1.930 -2.741 1.00 96.19 86 TYR A CA 1
ATOM 699 C C . TYR A 1 86 ? 11.532 -1.117 -4.030 1.00 96.19 86 TYR A C 1
ATOM 701 O O . TYR A 1 86 ? 11.618 -1.693 -5.114 1.00 96.19 86 TYR A O 1
ATOM 709 N N . ILE A 1 87 ? 11.563 0.211 -3.924 1.00 95.06 87 ILE A N 1
ATOM 710 C CA . ILE A 1 87 ? 11.763 1.088 -5.080 1.00 95.06 87 ILE A CA 1
ATOM 711 C C . ILE A 1 87 ? 13.159 0.871 -5.669 1.00 95.06 87 ILE A C 1
ATOM 713 O O . ILE A 1 87 ? 13.280 0.677 -6.875 1.00 95.06 87 ILE A O 1
ATOM 717 N N . ALA A 1 88 ? 14.201 0.845 -4.834 1.00 94.25 88 ALA A N 1
ATOM 718 C CA . ALA A 1 88 ? 15.573 0.612 -5.277 1.00 94.25 88 ALA A CA 1
ATOM 719 C C . ALA A 1 88 ? 15.734 -0.760 -5.955 1.00 94.25 88 ALA A C 1
ATOM 721 O O . ALA A 1 88 ? 16.292 -0.843 -7.050 1.00 94.25 88 ALA A O 1
ATOM 722 N N . GLU A 1 89 ? 15.191 -1.820 -5.351 1.00 94.19 89 GLU A N 1
ATOM 723 C CA . GLU A 1 89 ? 15.179 -3.171 -5.923 1.00 94.19 89 GLU A CA 1
ATOM 724 C C . GLU A 1 89 ? 14.472 -3.213 -7.283 1.00 94.19 89 GLU A C 1
ATOM 726 O O . GLU A 1 89 ? 14.950 -3.868 -8.210 1.00 94.19 89 GLU A O 1
ATOM 731 N N . HIS A 1 90 ? 13.344 -2.513 -7.427 1.00 93.00 90 HIS A N 1
ATOM 732 C CA . HIS A 1 90 ? 12.624 -2.447 -8.695 1.00 93.00 90 HIS A CA 1
ATOM 733 C C . HIS A 1 90 ? 13.407 -1.669 -9.762 1.00 93.00 90 HIS A C 1
ATOM 735 O O . HIS A 1 90 ? 13.554 -2.159 -10.879 1.00 93.00 90 HIS A O 1
ATOM 741 N N . CYS A 1 91 ? 13.973 -0.508 -9.418 1.00 90.62 91 CYS A N 1
ATOM 742 C CA . CYS A 1 91 ? 14.810 0.277 -10.329 1.00 90.62 91 CYS A CA 1
ATOM 743 C C . CYS A 1 91 ? 15.999 -0.534 -10.847 1.00 90.62 91 CYS A C 1
ATOM 745 O O . CYS A 1 91 ? 16.269 -0.517 -12.044 1.00 90.62 91 CYS A O 1
ATOM 747 N N . LEU A 1 92 ? 16.681 -1.277 -9.967 1.00 89.62 92 LEU A N 1
ATOM 748 C CA . LEU A 1 92 ? 17.770 -2.163 -10.373 1.00 89.62 92 LEU A CA 1
ATOM 749 C C . LEU A 1 92 ? 17.287 -3.191 -11.395 1.00 89.62 92 LEU A C 1
ATOM 751 O O . LEU A 1 92 ? 17.921 -3.340 -12.432 1.00 89.62 92 LEU A O 1
ATOM 755 N N . LYS A 1 93 ? 16.148 -3.853 -11.156 1.00 88.06 93 LYS A N 1
ATOM 756 C CA . LYS A 1 93 ? 15.584 -4.817 -12.115 1.00 88.06 93 LYS A CA 1
ATOM 757 C C . LYS A 1 93 ? 15.312 -4.178 -13.474 1.00 88.06 93 LYS A C 1
ATOM 759 O O . LYS A 1 93 ? 15.755 -4.722 -14.477 1.00 88.06 93 LYS A O 1
ATOM 764 N N . VAL A 1 94 ? 14.634 -3.030 -13.509 1.00 83.69 94 VAL A N 1
ATOM 765 C CA . VAL A 1 94 ? 14.330 -2.313 -14.761 1.00 83.69 94 VAL A CA 1
ATOM 766 C C . VAL A 1 94 ? 15.614 -1.957 -15.514 1.00 83.69 94 VAL A C 1
ATOM 768 O O . VAL A 1 94 ? 15.702 -2.195 -16.715 1.00 83.69 94 VAL A O 1
ATOM 771 N N . ILE A 1 95 ? 16.628 -1.455 -14.802 1.00 77.06 95 ILE A N 1
ATOM 772 C CA . ILE A 1 95 ? 17.940 -1.140 -15.375 1.00 77.06 95 ILE A CA 1
ATOM 773 C C . ILE A 1 95 ? 18.598 -2.402 -15.948 1.00 77.06 95 ILE A C 1
ATOM 775 O O . ILE A 1 95 ? 19.038 -2.385 -17.093 1.00 77.06 95 ILE A O 1
ATOM 779 N N . TYR A 1 96 ? 18.637 -3.509 -15.201 1.00 71.19 96 TYR A N 1
ATOM 780 C CA . TYR A 1 96 ? 19.202 -4.767 -15.696 1.00 71.19 96 TYR A CA 1
ATOM 781 C C . TYR A 1 96 ? 18.491 -5.263 -16.960 1.00 71.19 96 TYR A C 1
ATOM 783 O O . TYR A 1 96 ? 19.176 -5.631 -17.906 1.00 71.19 96 TYR A O 1
ATOM 791 N N . PHE A 1 97 ? 17.156 -5.224 -17.021 1.00 64.12 97 PHE A N 1
ATOM 792 C CA . PHE A 1 97 ? 16.420 -5.619 -18.229 1.00 64.12 97 PHE A CA 1
ATOM 793 C C . PHE A 1 97 ? 16.733 -4.719 -19.432 1.00 64.12 97 PHE A C 1
ATOM 795 O O . PHE A 1 97 ? 16.904 -5.234 -20.530 1.00 64.12 97 PHE A O 1
ATOM 802 N N . SER A 1 98 ? 16.919 -3.412 -19.223 1.00 64.25 98 SER A N 1
ATOM 803 C CA . SER A 1 98 ? 17.276 -2.484 -20.308 1.00 64.25 98 SER A CA 1
ATOM 804 C C . SER A 1 98 ? 18.671 -2.692 -20.915 1.00 64.25 98 SER A C 1
ATOM 806 O O . SER A 1 98 ? 18.954 -2.131 -21.966 1.00 64.25 98 SER A O 1
ATOM 808 N N . TYR A 1 99 ? 19.549 -3.480 -20.281 1.00 58.66 99 TYR A N 1
ATOM 809 C CA . TYR A 1 99 ? 20.866 -3.832 -20.834 1.00 58.66 99 TYR A CA 1
ATOM 810 C C . TYR A 1 99 ? 20.854 -5.102 -21.704 1.00 58.66 99 TYR A C 1
ATOM 812 O O . TYR A 1 99 ? 21.879 -5.421 -22.305 1.00 58.66 99 TYR A O 1
ATOM 820 N N . PHE A 1 100 ? 19.740 -5.841 -21.748 1.00 54.69 100 PHE A N 1
ATOM 821 C CA . PHE A 1 100 ? 19.602 -7.096 -22.503 1.00 54.69 100 PHE A CA 1
ATOM 822 C C . PHE A 1 100 ? 18.615 -7.004 -23.686 1.00 54.69 100 PHE A C 1
ATOM 824 O O . PHE A 1 100 ? 18.395 -8.017 -24.351 1.00 54.69 100 PHE A O 1
ATOM 831 N N . GLU A 1 101 ? 18.053 -5.820 -23.952 1.00 49.81 101 GLU A N 1
ATOM 832 C CA . GLU A 1 101 ? 17.277 -5.480 -25.162 1.00 49.81 101 GLU A CA 1
ATOM 833 C C . GLU A 1 101 ? 18.127 -4.659 -26.140 1.00 49.81 101 GLU A C 1
ATOM 835 O O . GLU A 1 101 ? 18.000 -4.899 -27.363 1.00 49.81 101 GLU A O 1
#

Radius of gyration: 15.01 Å; chains: 1; bounding box: 41×24×43 Å

pLDDT: mean 91.03, std 9.11, range [49.81, 97.88]

Secondary structure (DSSP, 8-state):
-GGGG---HHHHHHHHHHHHHHHHHHHTT----HHHHHH-SSGGGHHHHHHHH-TTGGGGHHHHHHHHHHS--S-HHHHHHHHHHHHHHHHHHHHHHHT--

Sequence (101 aa):
HCLDLIDDQYLVVNERNLIESQNICDFFHYSITPLEIRRHPNPIKIIPAILNSNPQAYKNTSKLISLSLYLQTGNKQDKKDRCMLYIAEHCLKVIYFSYFE

Foldseek 3Di:
DVLVVDPDPVVSLLVVLLVLLVVLCVVLVNDDDSVCCVPPPANLVVLLVSCVVHVCVLVPLVSLLSSLCSRPDDDSVVSNVSSVVSSVVSVVVVVVVVVVD